Protein AF-A0A2X0K2Q5-F1 (afdb_monomer_lite)

pLDDT: mean 71.97, std 16.73, range [35.91, 93.56]

Structure (mmCIF, N/CA/C/O backbone):
data_AF-A0A2X0K2Q5-F1
#
_entry.id   AF-A0A2X0K2Q5-F1
#
loop_
_atom_site.group_PDB
_atom_site.id
_atom_site.type_symbol
_atom_site.label_atom_id
_atom_site.label_alt_id
_atom_site.label_comp_id
_atom_site.label_asym_id
_atom_site.label_entity_id
_atom_site.label_seq_id
_atom_site.pdbx_PDB_ins_code
_atom_site.Cartn_x
_atom_site.Cartn_y
_atom_site.Cartn_z
_atom_site.occupancy
_atom_site.B_iso_or_equiv
_atom_site.auth_seq_id
_atom_site.auth_comp_id
_atom_site.auth_asym_id
_atom_site.auth_atom_id
_atom_site.pdbx_PDB_model_num
ATOM 1 N N . MET A 1 1 ? 11.241 -4.922 -30.514 1.00 66.19 1 MET A N 1
ATOM 2 C CA . MET A 1 1 ? 12.457 -4.551 -29.750 1.00 66.19 1 MET A CA 1
ATOM 3 C C . MET A 1 1 ? 12.450 -3.047 -29.562 1.00 66.19 1 MET A C 1
ATOM 5 O O . MET A 1 1 ? 12.544 -2.325 -30.550 1.00 66.19 1 MET A O 1
ATOM 9 N N . ILE A 1 2 ? 12.277 -2.585 -28.326 1.00 77.25 2 ILE A N 1
ATOM 10 C CA . ILE A 1 2 ? 12.211 -1.159 -27.975 1.00 77.25 2 ILE A CA 1
ATOM 11 C C . ILE A 1 2 ? 13.499 -0.801 -27.239 1.00 77.25 2 ILE A C 1
ATOM 13 O O . ILE A 1 2 ? 13.970 -1.580 -26.415 1.00 77.25 2 ILE A O 1
ATOM 17 N N . GLU A 1 3 ? 14.074 0.359 -27.529 1.00 79.50 3 GLU A N 1
ATOM 18 C CA . GLU A 1 3 ? 15.245 0.877 -26.824 1.00 79.50 3 GLU A CA 1
ATOM 19 C C . GLU A 1 3 ? 14.845 2.142 -26.068 1.00 79.50 3 GLU A C 1
ATOM 21 O O . GLU A 1 3 ? 14.230 3.046 -26.633 1.00 79.50 3 GLU A O 1
ATOM 26 N N . GLU A 1 4 ? 15.169 2.190 -24.780 1.00 81.25 4 GLU A N 1
ATOM 27 C CA . GLU A 1 4 ? 14.916 3.338 -23.916 1.00 81.25 4 GLU A CA 1
ATOM 28 C C . GLU A 1 4 ? 16.227 3.787 -23.280 1.00 81.25 4 GLU A C 1
ATOM 30 O O . GLU A 1 4 ? 16.979 2.969 -22.748 1.00 81.25 4 GLU A O 1
ATOM 35 N N . VAL A 1 5 ? 16.498 5.090 -23.322 1.00 80.50 5 VAL A N 1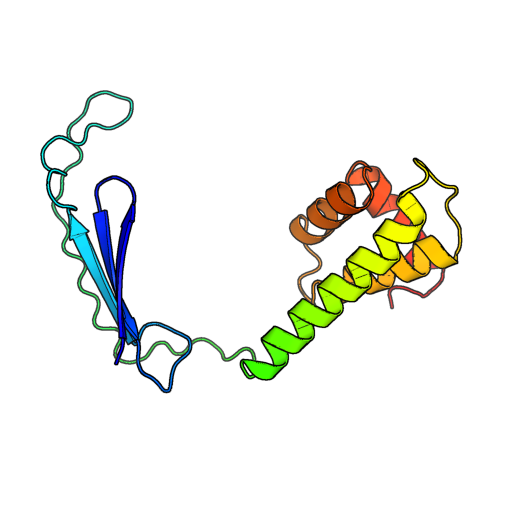
ATOM 36 C CA . VAL A 1 5 ? 17.683 5.683 -22.702 1.00 80.50 5 VAL A CA 1
ATOM 37 C C . VAL A 1 5 ? 17.243 6.699 -21.661 1.00 80.50 5 VAL A C 1
ATOM 39 O O . VAL A 1 5 ? 16.556 7.668 -21.980 1.00 80.50 5 VAL A O 1
ATOM 42 N N . GLN A 1 6 ? 17.678 6.500 -20.420 1.00 78.06 6 GLN A N 1
ATOM 43 C CA . GLN A 1 6 ? 17.430 7.412 -19.314 1.00 78.06 6 GLN A CA 1
ATOM 44 C C . GLN A 1 6 ? 18.746 7.971 -18.776 1.00 78.06 6 GLN A C 1
ATOM 46 O O . GLN A 1 6 ? 19.679 7.226 -18.487 1.00 78.06 6 GLN A O 1
ATOM 51 N N . VAL A 1 7 ? 18.808 9.289 -18.584 1.00 74.44 7 VAL A N 1
ATOM 52 C CA . VAL A 1 7 ? 19.951 9.946 -17.941 1.00 74.44 7 VAL A CA 1
ATOM 53 C C . VAL A 1 7 ? 19.644 10.166 -16.463 1.00 74.44 7 VAL A C 1
ATOM 55 O O . VAL A 1 7 ? 18.687 10.854 -16.113 1.00 74.44 7 VAL A O 1
ATOM 58 N N . ILE A 1 8 ? 20.464 9.587 -15.586 1.00 67.88 8 ILE A N 1
ATOM 59 C CA . ILE A 1 8 ? 20.367 9.743 -14.133 1.00 67.88 8 ILE A CA 1
ATOM 60 C C . ILE A 1 8 ? 21.690 10.299 -13.617 1.00 67.88 8 ILE A C 1
ATOM 62 O O . ILE A 1 8 ? 22.696 9.595 -13.499 1.00 67.88 8 ILE A O 1
ATOM 66 N N . GLY A 1 9 ? 21.684 11.595 -13.304 1.00 71.50 9 GLY A N 1
ATOM 67 C CA . GLY A 1 9 ? 22.888 12.320 -12.917 1.00 71.50 9 GLY A CA 1
ATOM 68 C C . GLY A 1 9 ? 23.935 12.251 -14.025 1.00 71.50 9 GLY A C 1
ATOM 69 O O . GLY A 1 9 ? 23.761 12.838 -15.085 1.00 71.50 9 GLY A O 1
ATOM 70 N N . GLY A 1 10 ? 25.018 11.521 -13.769 1.00 68.94 10 GLY A N 1
ATOM 71 C CA . GLY A 1 10 ? 26.131 11.360 -14.699 1.00 68.94 10 GLY A CA 1
ATOM 72 C C . GLY A 1 10 ? 26.128 10.162 -15.605 1.00 68.94 10 GLY A C 1
ATOM 73 O O . GLY A 1 10 ? 27.137 9.912 -16.259 1.00 68.94 10 GLY A O 1
ATOM 74 N N . TRP A 1 11 ? 25.058 9.387 -15.577 1.00 67.19 11 TRP A N 1
ATOM 75 C CA . TRP A 1 11 ? 25.014 8.085 -16.210 1.00 67.19 11 TRP A CA 1
ATOM 76 C C . TRP A 1 11 ? 23.840 8.032 -17.172 1.00 67.19 11 TRP A C 1
ATOM 78 O O . TRP A 1 11 ? 22.733 8.435 -16.825 1.00 67.19 11 TRP A O 1
ATOM 88 N N . ALA A 1 12 ? 24.093 7.534 -18.373 1.00 74.00 12 ALA A N 1
ATOM 89 C CA . ALA A 1 12 ? 23.086 7.105 -19.318 1.00 74.00 12 ALA A CA 1
ATOM 90 C C . ALA A 1 12 ? 22.855 5.604 -19.118 1.00 74.00 12 ALA A C 1
ATOM 92 O O . ALA A 1 12 ? 23.778 4.792 -19.201 1.00 74.00 12 ALA A O 1
ATOM 93 N N . ILE A 1 13 ? 21.614 5.245 -18.818 1.00 78.88 13 ILE A N 1
ATOM 94 C CA . ILE A 1 13 ? 21.156 3.869 -18.686 1.00 78.88 13 ILE A CA 1
ATOM 95 C C . ILE A 1 13 ? 20.332 3.562 -19.926 1.00 78.88 13 ILE A C 1
ATOM 97 O O . ILE A 1 13 ? 19.300 4.185 -20.158 1.00 78.88 13 ILE A O 1
ATOM 101 N N . ARG A 1 14 ? 20.800 2.611 -20.723 1.00 78.44 14 ARG A N 1
ATOM 102 C CA . ARG A 1 14 ? 20.147 2.146 -21.941 1.00 78.44 14 ARG A CA 1
ATOM 103 C C . ARG A 1 14 ? 19.562 0.769 -21.693 1.00 78.44 14 ARG A C 1
ATOM 105 O O . ARG A 1 14 ? 20.304 -0.182 -21.453 1.00 78.44 14 ARG A O 1
ATOM 112 N N . CYS A 1 15 ? 18.248 0.675 -21.773 1.00 81.25 15 CYS A N 1
ATOM 113 C CA . CYS A 1 15 ? 17.485 -0.549 -21.618 1.00 81.25 15 CYS A CA 1
ATOM 114 C C . CYS A 1 15 ? 16.982 -1.006 -22.987 1.00 81.25 15 CYS A C 1
ATOM 116 O O . CYS A 1 15 ? 16.328 -0.247 -23.701 1.00 81.25 15 CYS A O 1
ATOM 118 N N . VAL A 1 16 ? 17.272 -2.255 -23.343 1.00 79.50 16 VAL A N 1
ATOM 119 C CA . VAL A 1 16 ? 16.708 -2.909 -24.525 1.00 79.50 16 VAL A CA 1
ATOM 120 C C . VAL A 1 16 ? 15.604 -3.842 -24.062 1.00 79.50 16 VAL A C 1
ATOM 122 O O . VAL A 1 16 ? 15.816 -4.697 -23.203 1.00 79.50 16 VAL A O 1
ATOM 125 N N . TRP A 1 17 ? 14.427 -3.691 -24.649 1.00 81.69 17 TRP A N 1
ATOM 126 C CA . TRP A 1 17 ? 13.221 -4.428 -24.313 1.00 81.69 17 TRP A CA 1
ATOM 127 C C . TRP A 1 17 ? 12.854 -5.374 -25.455 1.00 81.69 17 TRP A C 1
ATOM 129 O O . TRP A 1 17 ? 12.863 -4.987 -26.628 1.00 81.69 17 TRP A O 1
ATOM 139 N N . SER A 1 18 ? 12.502 -6.609 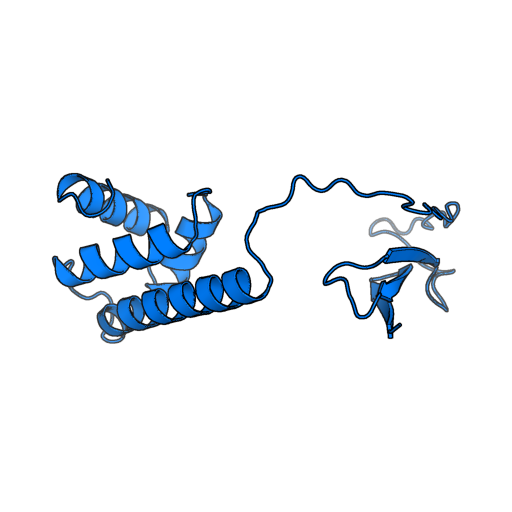-25.106 1.00 77.50 18 SER A N 1
ATOM 140 C CA . SER A 1 18 ? 11.844 -7.538 -26.028 1.00 77.50 18 SER A CA 1
ATOM 141 C C . SER A 1 18 ? 10.336 -7.325 -25.973 1.00 77.50 18 SER A C 1
ATOM 143 O O . SER A 1 18 ? 9.793 -7.087 -24.898 1.00 77.50 18 SER A O 1
ATOM 145 N N . ASP A 1 19 ? 9.652 -7.479 -27.106 1.00 72.25 19 ASP A N 1
ATOM 146 C CA . ASP A 1 19 ? 8.192 -7.322 -27.189 1.00 72.25 19 ASP A CA 1
ATOM 147 C C . ASP A 1 19 ? 7.446 -8.409 -26.378 1.00 72.25 19 ASP A C 1
ATOM 149 O O . ASP A 1 19 ? 6.266 -8.270 -26.065 1.00 72.25 19 ASP A O 1
ATOM 153 N N . GLU A 1 20 ? 8.149 -9.478 -25.987 1.00 70.19 20 GLU A N 1
ATOM 154 C CA . GLU A 1 20 ? 7.630 -10.596 -25.190 1.00 70.19 20 GLU A CA 1
ATOM 155 C C . GLU A 1 20 ? 7.897 -10.460 -23.677 1.00 70.19 20 GLU A C 1
ATOM 157 O O . GLU A 1 20 ? 7.379 -11.244 -22.878 1.00 70.19 20 GLU A O 1
ATOM 162 N N . SER A 1 21 ? 8.711 -9.484 -23.257 1.00 63.31 21 SER A N 1
ATOM 163 C CA . SER A 1 21 ? 9.166 -9.334 -21.872 1.00 63.31 21 SER A CA 1
ATOM 164 C C . SER A 1 21 ? 8.795 -7.965 -21.310 1.00 63.31 21 SER A C 1
ATOM 166 O O . SER A 1 21 ? 9.081 -6.930 -21.895 1.00 63.31 21 SER A O 1
ATOM 168 N N . HIS A 1 22 ? 8.232 -7.955 -20.102 1.00 68.81 22 HIS A N 1
ATOM 169 C CA . HIS A 1 22 ? 7.993 -6.729 -19.329 1.00 68.81 22 HIS A CA 1
ATOM 170 C C . HIS A 1 22 ? 9.250 -6.242 -18.585 1.00 68.81 22 HIS A C 1
ATOM 172 O O . HIS A 1 22 ? 9.173 -5.328 -17.769 1.00 68.81 22 HIS A O 1
ATOM 178 N N . LEU A 1 23 ? 10.395 -6.885 -18.822 1.00 66.62 23 LEU A N 1
ATOM 179 C CA . LEU A 1 23 ? 11.697 -6.554 -18.254 1.00 66.62 23 LEU A CA 1
ATOM 180 C C . LEU A 1 23 ? 12.717 -6.355 -19.378 1.00 66.62 23 LEU A C 1
ATOM 182 O O . LEU A 1 23 ? 12.618 -7.048 -20.402 1.00 66.62 23 LEU A O 1
ATOM 186 N N . PRO A 1 24 ? 13.713 -5.474 -19.186 1.00 69.62 24 PRO A N 1
ATOM 187 C CA . PRO A 1 24 ? 14.757 -5.278 -20.174 1.00 69.62 24 PRO A CA 1
ATOM 188 C C . PRO A 1 24 ? 15.570 -6.566 -20.331 1.00 69.62 24 PRO A C 1
ATOM 190 O O . PRO A 1 24 ? 15.951 -7.210 -19.352 1.00 69.62 24 PRO A O 1
ATOM 193 N N . VAL A 1 25 ? 15.819 -6.939 -21.582 1.00 74.62 25 VAL A N 1
ATOM 194 C CA . VAL A 1 25 ? 16.676 -8.073 -21.948 1.00 74.62 25 VAL A CA 1
ATOM 195 C C . VAL A 1 25 ? 18.153 -7.684 -21.945 1.00 74.62 25 VAL A C 1
ATOM 197 O O . VAL A 1 25 ? 19.015 -8.541 -21.778 1.00 74.62 25 VAL A O 1
ATOM 200 N N . GLU A 1 26 ? 18.449 -6.390 -22.073 1.00 67.44 26 GLU A N 1
ATOM 201 C CA . GLU A 1 26 ? 19.802 -5.849 -21.983 1.00 67.44 26 GLU A CA 1
ATOM 202 C C . GLU A 1 26 ? 19.781 -4.499 -21.263 1.00 67.44 26 GLU A C 1
ATOM 204 O O . GLU A 1 26 ? 18.883 -3.684 -21.480 1.00 67.44 26 GLU A O 1
ATOM 209 N N . ILE A 1 27 ? 20.770 -4.263 -20.400 1.00 73.75 27 ILE A N 1
ATOM 210 C CA . ILE A 1 27 ? 20.969 -2.979 -19.724 1.00 73.75 27 ILE A CA 1
ATOM 211 C C . ILE A 1 27 ? 22.428 -2.574 -19.917 1.00 73.75 27 ILE A C 1
ATOM 213 O O . ILE A 1 27 ? 23.338 -3.302 -19.517 1.00 73.75 27 ILE A O 1
ATOM 217 N N . HIS A 1 28 ? 22.652 -1.394 -20.487 1.00 65.62 28 HIS A N 1
ATOM 218 C CA . HIS A 1 28 ? 23.965 -0.764 -20.549 1.00 65.62 28 HIS A CA 1
ATOM 219 C C . HIS A 1 28 ? 23.975 0.470 -19.670 1.00 65.62 28 HIS A C 1
ATOM 221 O O . HIS A 1 28 ? 23.061 1.287 -19.725 1.00 65.62 28 HIS A O 1
ATOM 227 N N . VAL A 1 29 ? 25.040 0.622 -18.895 1.00 71.50 29 VAL A N 1
ATOM 228 C CA . VAL A 1 29 ? 25.286 1.827 -18.111 1.00 71.50 29 VAL A CA 1
ATOM 229 C C . VAL A 1 29 ? 26.561 2.457 -18.645 1.00 71.50 29 VAL A C 1
ATOM 231 O O . VAL A 1 29 ? 27.639 1.868 -18.554 1.00 71.50 29 VAL A O 1
ATOM 234 N N . THR A 1 30 ? 26.432 3.639 -19.233 1.00 66.56 30 THR A N 1
ATOM 235 C CA . THR A 1 30 ? 27.548 4.433 -19.754 1.00 66.56 30 THR A CA 1
ATOM 236 C C . THR A 1 30 ? 27.553 5.802 -19.088 1.00 66.56 30 THR A C 1
ATOM 238 O O . THR A 1 30 ? 26.511 6.253 -18.613 1.00 66.56 30 THR A O 1
ATOM 241 N N . PRO A 1 31 ? 28.691 6.505 -19.022 1.00 67.62 31 PRO A N 1
ATOM 242 C CA . PRO A 1 31 ? 28.675 7.920 -18.680 1.00 67.62 31 PRO A CA 1
ATOM 243 C C . PRO A 1 31 ? 27.720 8.679 -19.614 1.00 67.62 31 PRO A C 1
ATOM 245 O O . PRO A 1 31 ? 27.657 8.389 -20.810 1.00 67.62 31 PRO A O 1
ATOM 248 N N . ALA A 1 32 ? 26.948 9.610 -19.059 1.00 68.88 32 ALA A N 1
ATOM 249 C CA . ALA A 1 32 ? 26.107 10.505 -19.840 1.00 68.88 32 ALA A CA 1
ATOM 250 C C . ALA A 1 32 ? 26.974 11.505 -20.619 1.00 68.88 32 ALA A C 1
ATOM 252 O O . ALA A 1 32 ? 28.096 11.827 -20.218 1.00 68.88 32 ALA A O 1
ATOM 253 N N . GLU A 1 33 ? 26.449 12.020 -21.725 1.00 67.06 33 GLU A N 1
ATOM 254 C CA . GLU A 1 33 ? 27.115 13.073 -22.488 1.00 67.06 33 GLU A CA 1
ATOM 255 C C . GLU A 1 33 ? 27.338 14.311 -21.592 1.00 67.06 33 GLU A C 1
ATOM 257 O O . GLU A 1 33 ? 26.425 14.759 -20.898 1.00 67.06 33 GLU A O 1
ATOM 262 N N . GLY A 1 34 ? 28.579 14.811 -21.519 1.00 63.56 34 GLY A N 1
ATOM 263 C CA . GLY A 1 34 ? 28.969 15.911 -20.620 1.00 63.56 34 GLY A CA 1
ATOM 264 C C . GLY A 1 34 ? 29.246 15.521 -19.156 1.00 63.56 34 GLY A C 1
ATOM 265 O O . GLY A 1 34 ? 29.506 16.388 -18.320 1.00 63.56 34 GLY A O 1
ATOM 266 N N . ALA A 1 35 ? 29.246 14.227 -18.810 1.00 59.47 35 ALA A N 1
ATOM 267 C CA . ALA A 1 35 ? 29.506 13.749 -17.444 1.00 59.47 35 ALA A CA 1
ATOM 268 C C . ALA A 1 35 ? 30.957 13.958 -16.952 1.00 59.47 35 ALA A C 1
ATOM 270 O O . ALA A 1 35 ? 31.253 13.730 -15.775 1.00 59.47 35 ALA A O 1
ATOM 271 N N . GLU A 1 36 ? 31.877 14.364 -17.830 1.00 58.31 36 GLU A N 1
ATOM 272 C CA . GLU A 1 36 ? 33.332 14.505 -17.610 1.00 58.31 36 GLU A CA 1
ATOM 273 C C . GLU A 1 36 ? 33.747 15.443 -16.459 1.00 58.31 36 GLU A C 1
ATOM 275 O O . GLU A 1 36 ? 34.890 15.389 -15.985 1.00 58.31 36 GLU A O 1
ATOM 280 N N . ASN A 1 37 ? 32.795 16.232 -15.951 1.00 56.88 37 ASN A N 1
ATOM 281 C CA . ASN A 1 37 ? 32.989 17.220 -14.890 1.00 56.88 37 ASN A CA 1
ATOM 282 C C . ASN A 1 37 ? 32.195 16.941 -13.605 1.00 56.88 37 ASN A C 1
ATOM 284 O O . ASN A 1 37 ? 32.090 17.812 -12.739 1.00 56.88 37 ASN A O 1
ATOM 288 N N . LEU A 1 38 ? 31.636 15.740 -13.441 1.00 57.59 38 LEU A N 1
ATOM 289 C CA . LEU A 1 38 ? 30.867 15.433 -12.239 1.00 57.59 38 LEU A CA 1
ATOM 290 C C . LEU A 1 38 ? 31.760 15.358 -11.010 1.00 57.59 38 LEU A C 1
ATOM 292 O O . LEU A 1 38 ? 32.682 14.544 -10.900 1.00 57.59 38 LEU A O 1
ATOM 296 N N . THR A 1 39 ? 31.431 16.226 -10.064 1.00 55.41 39 THR A N 1
ATOM 297 C CA . THR A 1 39 ? 32.043 16.294 -8.749 1.00 55.41 39 THR A CA 1
ATOM 298 C C . THR A 1 39 ? 31.029 15.835 -7.710 1.00 55.41 39 THR A C 1
ATOM 300 O O . THR A 1 39 ? 29.837 16.127 -7.806 1.00 55.41 39 THR A O 1
ATOM 303 N N . ASN A 1 40 ? 31.473 15.052 -6.727 1.00 57.88 40 ASN A N 1
ATOM 304 C CA . ASN A 1 40 ? 30.613 14.696 -5.601 1.00 57.88 40 ASN A CA 1
ATOM 305 C C . ASN A 1 40 ? 30.352 15.931 -4.712 1.00 57.88 40 ASN A C 1
ATOM 307 O O . ASN A 1 40 ? 30.967 16.982 -4.886 1.00 57.88 40 ASN A O 1
ATOM 311 N N . ALA A 1 41 ? 29.498 15.797 -3.693 1.00 50.34 41 ALA A N 1
ATOM 312 C CA . ALA A 1 41 ? 29.204 16.873 -2.733 1.00 50.34 41 ALA A CA 1
ATOM 313 C C . ALA A 1 41 ? 30.437 17.412 -1.962 1.00 50.34 41 ALA A C 1
ATOM 315 O O . ALA A 1 41 ? 30.319 18.369 -1.203 1.00 50.34 41 ALA A O 1
ATOM 316 N N . ARG A 1 42 ? 31.617 16.797 -2.133 1.00 50.16 42 ARG A N 1
ATOM 317 C CA . ARG A 1 42 ? 32.907 17.218 -1.569 1.00 50.16 42 ARG A CA 1
ATOM 318 C C . ARG A 1 42 ? 33.857 17.804 -2.627 1.00 50.16 42 ARG A C 1
ATOM 320 O O . ARG A 1 42 ? 35.042 17.951 -2.348 1.00 50.16 42 ARG A O 1
ATOM 327 N N . GLY A 1 43 ? 33.372 18.099 -3.836 1.00 52.31 43 GLY A N 1
ATOM 328 C CA . GLY A 1 43 ? 34.165 18.686 -4.921 1.00 52.31 43 GLY A CA 1
ATOM 329 C C . GLY A 1 43 ? 35.170 17.730 -5.574 1.00 52.31 43 GLY A C 1
ATOM 330 O O . GLY A 1 43 ? 36.019 18.171 -6.343 1.00 52.31 43 GLY A O 1
ATOM 331 N N . GLN A 1 44 ? 35.110 16.425 -5.285 1.00 51.72 44 GLN A N 1
ATOM 332 C CA . GLN A 1 44 ? 36.037 15.444 -5.856 1.00 51.72 44 GLN A CA 1
ATOM 333 C C . GLN A 1 44 ? 35.503 14.904 -7.180 1.00 51.72 44 GLN A C 1
ATOM 335 O O . GLN A 1 44 ? 34.320 14.564 -7.267 1.00 51.72 44 GLN A O 1
ATOM 340 N N . ARG A 1 45 ? 36.378 14.770 -8.185 1.00 55.22 45 ARG A N 1
ATOM 341 C CA . ARG A 1 45 ? 36.039 14.148 -9.474 1.00 55.22 45 ARG A CA 1
ATOM 342 C C . ARG A 1 45 ? 35.565 12.714 -9.241 1.00 55.22 45 ARG A C 1
ATOM 344 O O . ARG A 1 45 ? 36.272 11.915 -8.628 1.00 55.22 45 ARG A O 1
ATOM 351 N N . VAL A 1 46 ? 34.375 12.389 -9.732 1.00 57.53 46 VAL A N 1
ATOM 352 C CA . VAL A 1 46 ? 33.863 11.017 -9.714 1.00 57.53 46 VAL A CA 1
ATOM 353 C C . VAL A 1 46 ? 34.605 10.237 -10.802 1.00 57.53 46 VAL A C 1
ATOM 355 O O . VAL A 1 46 ? 34.478 10.544 -11.984 1.00 57.53 46 VAL A O 1
ATOM 358 N N . HIS A 1 47 ? 35.429 9.259 -10.416 1.00 51.66 47 HIS A N 1
ATOM 359 C CA . HIS A 1 47 ? 36.143 8.410 -11.373 1.00 51.66 47 HIS A CA 1
ATOM 360 C C . HIS A 1 47 ? 35.139 7.610 -12.223 1.00 51.66 47 HIS A C 1
ATOM 362 O O . HIS A 1 47 ? 34.429 6.754 -11.707 1.00 51.66 47 HIS A O 1
ATOM 368 N N . GLN A 1 48 ? 35.106 7.874 -13.533 1.00 53.22 48 GLN A N 1
ATOM 369 C CA . GLN A 1 48 ? 34.216 7.235 -14.519 1.00 53.22 48 GLN A CA 1
ATOM 370 C C . GLN A 1 48 ? 34.716 5.866 -15.024 1.00 53.22 48 GLN A C 1
ATOM 372 O O . GLN A 1 48 ? 34.357 5.424 -16.114 1.00 53.22 48 GLN A O 1
ATOM 377 N N . GLN A 1 49 ? 35.594 5.189 -14.285 1.00 46.06 49 GLN A N 1
ATOM 378 C CA . GLN A 1 49 ? 36.126 3.902 -14.729 1.00 46.06 49 GLN A CA 1
ATOM 379 C C . GLN A 1 49 ? 35.187 2.773 -14.313 1.00 46.06 49 GLN A C 1
ATOM 381 O O . GLN A 1 49 ? 35.274 2.248 -13.209 1.00 46.06 49 GLN A O 1
ATOM 386 N N . GLY A 1 50 ? 34.281 2.410 -15.217 1.00 43.69 50 GLY A N 1
ATOM 387 C CA . GLY A 1 50 ? 33.462 1.217 -15.065 1.00 43.69 50 GLY A CA 1
ATOM 388 C C . GLY A 1 50 ? 32.358 1.138 -16.102 1.00 43.69 50 GLY A C 1
ATOM 389 O O . GLY A 1 50 ? 31.209 1.436 -15.795 1.00 43.69 50 GLY A O 1
ATOM 390 N N . ILE A 1 51 ? 32.683 0.705 -17.323 1.00 42.59 51 ILE A N 1
ATOM 391 C CA . ILE A 1 51 ? 31.658 0.137 -18.204 1.00 42.59 51 ILE A CA 1
ATOM 392 C C . ILE A 1 51 ? 31.320 -1.234 -17.612 1.00 42.59 51 ILE A C 1
ATOM 394 O O . ILE A 1 51 ? 32.011 -2.216 -17.872 1.00 42.59 51 ILE A O 1
ATOM 398 N N . SER A 1 52 ? 30.289 -1.303 -16.772 1.00 44.91 52 SER A N 1
ATOM 399 C CA . SER A 1 52 ? 29.712 -2.585 -16.363 1.00 44.91 52 SER A CA 1
ATOM 400 C C . SER A 1 52 ? 28.717 -3.021 -17.434 1.00 44.91 52 SER A C 1
ATOM 402 O O . SER A 1 52 ? 27.519 -2.778 -17.323 1.00 44.91 52 SER A O 1
ATOM 404 N N . SER A 1 53 ? 29.211 -3.651 -18.502 1.00 40.66 53 SER A N 1
ATOM 405 C CA . SER A 1 53 ? 28.355 -4.378 -19.441 1.00 40.66 53 SER A CA 1
ATOM 406 C C . SER A 1 53 ? 28.126 -5.785 -18.895 1.00 40.66 53 SER A C 1
ATOM 408 O O . SER A 1 53 ? 28.995 -6.650 -19.007 1.00 40.66 53 SER A O 1
ATOM 410 N N . THR A 1 54 ? 26.972 -6.027 -18.278 1.00 43.97 54 THR A N 1
ATOM 411 C CA . THR A 1 54 ? 26.565 -7.392 -17.925 1.00 43.97 54 THR A CA 1
ATOM 412 C C . THR A 1 54 ? 25.560 -7.865 -18.961 1.00 43.97 54 THR A C 1
ATOM 414 O O . THR A 1 54 ? 24.419 -7.414 -18.969 1.00 43.97 54 THR A O 1
ATOM 417 N N . VAL A 1 55 ? 25.978 -8.783 -19.836 1.00 40.75 55 VAL A N 1
ATOM 418 C CA . VAL A 1 55 ? 25.044 -9.503 -20.710 1.00 40.75 55 VAL A CA 1
ATOM 419 C C . VAL A 1 55 ? 24.294 -10.498 -19.830 1.00 40.75 55 VAL A C 1
ATOM 421 O O . VAL A 1 55 ? 24.818 -11.558 -19.480 1.00 40.75 55 VAL A O 1
ATOM 424 N N . LEU A 1 56 ? 23.078 -10.139 -19.424 1.00 40.12 56 LEU A N 1
ATOM 425 C CA . LEU A 1 56 ? 22.209 -11.001 -18.629 1.00 40.12 56 LEU A CA 1
ATOM 426 C C . LEU A 1 56 ? 21.640 -12.103 -19.530 1.00 40.12 56 LEU A C 1
ATOM 428 O O . LEU A 1 56 ? 20.550 -11.979 -20.073 1.00 40.12 56 LEU A O 1
ATOM 432 N N . ARG A 1 57 ? 22.393 -13.195 -19.715 1.00 44.50 57 ARG A N 1
ATOM 433 C CA . ARG A 1 57 ? 21.939 -14.327 -20.548 1.00 44.50 57 ARG A CA 1
ATOM 434 C C . ARG A 1 57 ? 20.757 -15.082 -19.942 1.00 44.50 57 ARG A C 1
ATOM 436 O O . ARG A 1 57 ? 20.011 -15.714 -20.677 1.00 44.50 57 ARG A O 1
ATOM 443 N N . GLU A 1 58 ? 20.578 -15.011 -18.625 1.00 41.97 58 GLU A N 1
ATOM 444 C CA . GLU A 1 58 ? 19.417 -15.577 -17.944 1.00 41.97 58 GLU A CA 1
ATOM 445 C C . GLU A 1 58 ? 19.258 -14.936 -16.558 1.00 41.97 58 GLU A C 1
ATOM 447 O O . GLU A 1 58 ? 19.999 -15.244 -15.624 1.00 41.97 58 GLU A O 1
ATOM 452 N N . VAL A 1 59 ? 18.279 -14.042 -16.398 1.00 38.94 59 VAL A N 1
ATOM 453 C CA . VAL A 1 59 ? 17.815 -13.652 -15.062 1.00 38.94 59 VAL A CA 1
ATOM 454 C C . VAL A 1 59 ? 16.705 -14.619 -14.675 1.00 38.94 59 VAL A C 1
ATOM 456 O O . VAL A 1 59 ? 15.543 -14.423 -15.029 1.00 38.94 59 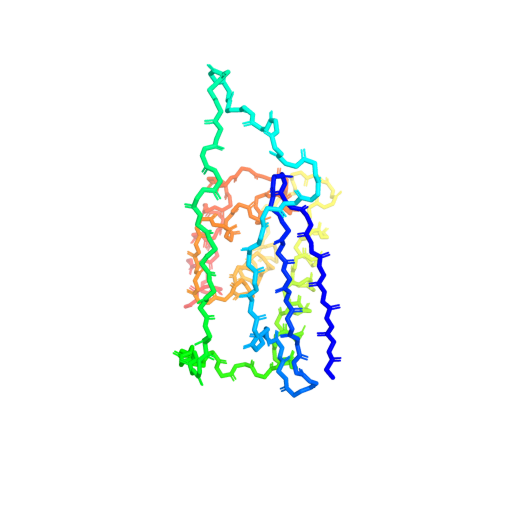VAL A O 1
ATOM 459 N N . LYS A 1 60 ? 17.038 -15.671 -13.919 1.00 35.91 60 LYS A N 1
ATOM 460 C CA . LYS A 1 60 ? 16.020 -16.443 -13.194 1.00 35.91 60 LYS A CA 1
ATOM 461 C C . LYS A 1 60 ? 15.521 -15.610 -12.019 1.00 35.91 60 LYS A C 1
ATOM 463 O O . LYS A 1 60 ? 15.852 -15.875 -10.866 1.00 35.91 60 LYS A O 1
ATOM 468 N N . LEU A 1 61 ? 14.720 -14.587 -12.306 1.00 39.34 61 LEU A N 1
ATOM 469 C CA . LEU A 1 61 ? 13.836 -14.038 -11.291 1.00 39.34 61 LEU A CA 1
ATOM 470 C C . LEU A 1 61 ? 12.913 -15.183 -10.894 1.00 39.34 61 LEU A C 1
ATOM 472 O O . LEU A 1 61 ? 12.236 -15.755 -11.750 1.00 39.34 61 LEU A O 1
ATOM 476 N N . ALA A 1 62 ? 12.922 -15.560 -9.616 1.00 36.94 62 ALA A N 1
ATOM 477 C CA . ALA A 1 62 ? 11.897 -16.437 -9.079 1.00 36.94 62 ALA A CA 1
ATOM 478 C C . ALA A 1 62 ? 10.555 -15.780 -9.407 1.00 36.94 62 ALA A C 1
ATOM 480 O O . ALA A 1 62 ? 10.208 -14.751 -8.837 1.00 36.94 62 ALA A O 1
ATOM 481 N N . ARG A 1 63 ? 9.878 -16.322 -10.422 1.00 38.53 63 ARG A N 1
ATOM 482 C CA . ARG A 1 63 ? 8.651 -15.795 -11.008 1.00 38.53 63 ARG A CA 1
ATOM 483 C C . ARG A 1 63 ? 7.675 -15.487 -9.870 1.00 38.53 63 ARG A C 1
ATOM 485 O O . ARG A 1 63 ? 7.177 -16.441 -9.268 1.00 38.53 63 ARG A O 1
ATOM 492 N N . PRO A 1 64 ? 7.317 -14.222 -9.585 1.00 42.47 64 PRO A N 1
ATOM 493 C CA . PRO A 1 64 ? 6.001 -13.991 -9.031 1.00 42.47 64 PRO A CA 1
ATOM 494 C C . PRO A 1 64 ? 5.067 -14.443 -10.153 1.00 42.47 64 PRO A C 1
ATOM 496 O O . PRO A 1 64 ? 5.098 -13.894 -11.253 1.00 42.47 64 PRO A O 1
ATOM 499 N N . GLN A 1 65 ? 4.311 -15.518 -9.945 1.00 42.16 65 GLN A N 1
ATOM 500 C CA . GLN A 1 65 ? 3.395 -16.064 -10.953 1.00 42.16 65 GLN A CA 1
ATOM 501 C C . GLN A 1 65 ? 2.186 -15.150 -11.234 1.00 42.16 65 GLN A C 1
ATOM 503 O O . GLN A 1 65 ? 1.107 -15.623 -11.567 1.00 42.16 65 GLN A O 1
ATOM 508 N N . SER A 1 66 ? 2.330 -13.835 -11.119 1.00 45.12 66 SER A N 1
ATOM 509 C CA . SER A 1 66 ? 1.329 -12.882 -11.563 1.00 45.12 66 SER A CA 1
ATOM 510 C C . SER A 1 66 ? 1.711 -12.434 -12.970 1.00 45.12 66 SER A C 1
ATOM 512 O O . SER A 1 66 ? 2.611 -11.618 -13.152 1.00 45.12 66 SER A O 1
ATOM 514 N N . SER A 1 67 ? 1.045 -12.999 -13.980 1.00 44.78 67 SER A N 1
ATOM 515 C CA . SER A 1 67 ? 1.032 -12.446 -15.343 1.00 44.78 67 SER A CA 1
ATOM 516 C C . SER A 1 67 ? 0.823 -10.921 -15.296 1.00 44.78 67 SER A C 1
ATOM 518 O O . SER A 1 67 ? 0.182 -10.428 -14.373 1.00 44.78 67 SER A O 1
ATOM 520 N N . GLY A 1 68 ? 1.318 -10.142 -16.265 1.00 47.22 68 GLY A N 1
ATOM 521 C CA . GLY A 1 68 ? 1.129 -8.675 -16.264 1.00 47.22 68 GLY A CA 1
ATOM 522 C C . GLY A 1 68 ? -0.341 -8.233 -16.112 1.00 47.22 68 GLY A C 1
ATOM 523 O O . GLY A 1 68 ? -0.622 -7.178 -15.552 1.00 47.22 68 GLY A O 1
ATOM 524 N N . ARG A 1 69 ? -1.284 -9.104 -16.500 1.00 49.50 69 ARG A N 1
ATOM 525 C CA . ARG A 1 69 ? -2.726 -8.969 -16.246 1.00 49.50 69 ARG A CA 1
ATOM 526 C C . ARG A 1 69 ? -3.069 -8.995 -14.747 1.00 49.50 69 ARG A C 1
ATOM 528 O O . ARG A 1 69 ? -3.785 -8.125 -14.275 1.00 49.50 69 ARG A O 1
ATOM 535 N N . ALA A 1 70 ? -2.472 -9.915 -13.992 1.00 60.34 70 ALA A N 1
ATOM 536 C CA . ALA A 1 70 ? -2.616 -10.015 -12.541 1.00 60.34 70 ALA A CA 1
ATOM 537 C C . ALA A 1 70 ? -1.953 -8.853 -11.778 1.00 60.34 70 ALA A C 1
ATOM 539 O O . ALA A 1 70 ? -2.432 -8.488 -10.709 1.00 60.34 70 ALA A O 1
ATOM 540 N N . VAL A 1 71 ? -0.894 -8.235 -12.318 1.00 61.00 71 VAL A N 1
ATOM 541 C CA . VAL A 1 71 ? -0.324 -7.004 -11.732 1.00 61.00 71 VAL A CA 1
ATOM 542 C C . VAL A 1 71 ? -1.269 -5.819 -11.947 1.00 61.00 71 VAL A C 1
ATOM 544 O O . VAL A 1 71 ? -1.525 -5.070 -11.009 1.00 61.00 71 VAL A O 1
ATOM 547 N N . GLY A 1 72 ? -1.834 -5.675 -13.151 1.00 67.12 72 GLY A N 1
ATOM 548 C CA . GLY A 1 72 ? -2.834 -4.643 -13.438 1.00 67.12 72 GLY A CA 1
ATOM 549 C C . GLY A 1 72 ? -4.090 -4.778 -12.573 1.00 67.12 72 GLY A C 1
ATOM 550 O O . GLY A 1 72 ? -4.556 -3.790 -12.008 1.00 67.12 72 GLY A O 1
ATOM 551 N N . ASP A 1 73 ? -4.594 -6.001 -12.404 1.00 73.12 73 ASP A N 1
ATOM 552 C CA . ASP A 1 73 ? -5.736 -6.275 -11.529 1.00 73.12 73 ASP A CA 1
ATOM 553 C C . ASP A 1 73 ? -5.419 -6.006 -10.050 1.00 73.12 73 ASP A C 1
ATOM 555 O O . ASP A 1 73 ? -6.242 -5.409 -9.361 1.00 73.12 73 ASP A O 1
ATOM 559 N N . ALA A 1 74 ? -4.215 -6.346 -9.576 1.00 67.75 74 ALA A N 1
ATOM 560 C CA . ALA A 1 74 ? -3.790 -6.047 -8.208 1.00 67.75 74 ALA A CA 1
ATOM 561 C C . ALA A 1 74 ? -3.656 -4.535 -7.946 1.00 67.75 74 ALA A C 1
ATOM 563 O O . ALA A 1 74 ? -4.068 -4.048 -6.895 1.00 67.75 74 ALA A O 1
ATOM 564 N N . ILE A 1 75 ? -3.117 -3.774 -8.907 1.00 75.25 75 ILE A N 1
ATOM 565 C CA . ILE A 1 75 ? -3.038 -2.307 -8.815 1.00 75.25 75 ILE A CA 1
ATOM 566 C C . ILE A 1 75 ? -4.443 -1.699 -8.793 1.00 75.25 75 ILE A C 1
ATOM 568 O O . ILE A 1 75 ? -4.716 -0.805 -7.992 1.00 75.25 75 ILE A O 1
ATOM 572 N N . ARG A 1 76 ? -5.350 -2.196 -9.640 1.00 79.62 76 ARG A N 1
ATOM 573 C CA . ARG A 1 76 ? -6.745 -1.748 -9.667 1.00 79.62 76 ARG A CA 1
ATOM 574 C C . ARG A 1 76 ? -7.460 -2.045 -8.351 1.00 79.62 76 ARG A C 1
ATOM 576 O O . ARG A 1 76 ? -8.076 -1.145 -7.795 1.00 79.62 76 ARG A O 1
ATOM 583 N N . GLU A 1 77 ? -7.330 -3.260 -7.824 1.00 82.75 77 GLU A N 1
ATOM 584 C CA . GLU A 1 77 ? -7.924 -3.644 -6.540 1.00 82.75 77 GLU A CA 1
ATOM 585 C C . GLU A 1 77 ? -7.397 -2.777 -5.387 1.00 82.75 77 GLU A C 1
ATOM 587 O O . GLU A 1 77 ? -8.172 -2.348 -4.527 1.00 82.75 77 GLU A O 1
ATOM 592 N N . LEU A 1 78 ? -6.094 -2.474 -5.386 1.00 82.00 78 LEU A N 1
ATOM 593 C CA . LEU A 1 78 ? -5.493 -1.569 -4.412 1.00 82.00 78 LEU A CA 1
ATOM 594 C C . LEU A 1 78 ? -6.079 -0.157 -4.517 1.00 82.00 78 LEU A C 1
ATOM 596 O O . LEU A 1 78 ? -6.472 0.405 -3.494 1.00 82.00 78 LEU A O 1
ATOM 600 N N . ASN A 1 79 ? -6.183 0.395 -5.727 1.00 84.44 79 ASN A N 1
ATOM 601 C CA . ASN A 1 79 ? -6.744 1.729 -5.943 1.00 84.44 79 ASN A CA 1
ATOM 602 C C . ASN A 1 79 ? -8.213 1.803 -5.503 1.00 84.44 79 ASN A C 1
ATOM 604 O O . ASN A 1 79 ? -8.561 2.675 -4.712 1.00 84.44 79 ASN A O 1
ATOM 608 N N . GLU A 1 80 ? -9.047 0.842 -5.913 1.00 87.19 80 GLU A N 1
ATOM 609 C CA . GLU A 1 80 ? -10.460 0.769 -5.511 1.00 87.19 80 GLU A CA 1
ATOM 610 C C . GLU A 1 80 ? -10.611 0.679 -3.979 1.00 87.19 80 GLU A C 1
ATOM 612 O O . GLU A 1 80 ? -11.487 1.309 -3.380 1.00 87.19 80 GLU A O 1
ATOM 617 N N . ALA A 1 81 ? -9.745 -0.092 -3.312 1.00 85.94 81 ALA A N 1
ATOM 618 C CA . ALA A 1 81 ? -9.769 -0.220 -1.859 1.00 85.94 81 ALA A CA 1
ATOM 619 C C . ALA A 1 81 ? -9.331 1.070 -1.142 1.00 85.94 81 ALA A C 1
ATOM 621 O O . ALA A 1 81 ? -9.890 1.411 -0.095 1.00 85.94 81 ALA A O 1
ATOM 622 N N . VAL A 1 82 ? -8.351 1.791 -1.693 1.00 85.75 82 VAL A N 1
ATOM 623 C CA . VAL A 1 82 ? -7.874 3.072 -1.154 1.00 85.75 82 VAL A CA 1
ATOM 624 C C . VAL A 1 82 ? -8.906 4.180 -1.365 1.00 85.75 82 VAL A C 1
ATOM 626 O O . VAL A 1 82 ? -9.168 4.928 -0.426 1.00 85.75 82 VAL A O 1
ATOM 629 N N . GLU A 1 83 ? -9.550 4.255 -2.528 1.00 86.25 83 GLU A N 1
ATOM 630 C CA . GLU A 1 83 ? -10.625 5.220 -2.798 1.00 86.25 83 GLU A CA 1
ATOM 631 C C . GLU A 1 83 ? -11.818 5.010 -1.859 1.00 86.25 83 GLU A C 1
ATOM 633 O O . GLU A 1 83 ? -12.306 5.956 -1.233 1.00 86.25 83 GLU A O 1
ATOM 638 N N . ALA A 1 84 ? -12.242 3.755 -1.677 1.00 85.31 84 ALA A N 1
ATOM 639 C CA . ALA A 1 84 ? -13.302 3.419 -0.731 1.00 85.31 84 ALA A CA 1
ATOM 640 C C . ALA A 1 84 ? -12.933 3.831 0.703 1.00 85.31 84 ALA A C 1
ATOM 642 O O . ALA A 1 84 ? -13.771 4.355 1.435 1.00 85.31 84 ALA A O 1
ATOM 643 N N . LEU A 1 85 ? -11.675 3.633 1.109 1.00 86.44 85 LEU A N 1
ATOM 644 C CA . LEU A 1 85 ? -11.173 4.077 2.408 1.00 86.44 85 LEU A CA 1
ATOM 645 C C . LEU A 1 85 ? -11.172 5.609 2.528 1.00 86.44 85 LEU A C 1
ATOM 647 O O . LEU A 1 85 ? -11.563 6.143 3.569 1.00 86.44 85 LEU A O 1
ATOM 651 N N . GLN A 1 86 ? -10.766 6.313 1.472 1.00 85.75 86 GLN A N 1
ATOM 652 C CA . GLN A 1 86 ? -10.715 7.772 1.429 1.00 85.75 86 GLN A CA 1
ATOM 653 C C . GLN A 1 86 ? -12.101 8.408 1.542 1.00 85.75 86 GLN A C 1
ATOM 655 O O . GLN A 1 86 ? -12.234 9.428 2.223 1.00 85.75 86 GLN A O 1
ATOM 660 N N . ALA A 1 87 ? -13.140 7.779 0.983 1.00 84.00 87 ALA A N 1
ATOM 661 C CA . ALA A 1 87 ? -14.525 8.237 1.101 1.00 84.00 87 ALA A CA 1
ATOM 662 C C . ALA A 1 87 ? -14.989 8.363 2.567 1.00 84.00 87 ALA A C 1
ATOM 664 O O . ALA A 1 87 ? -15.691 9.310 2.917 1.00 84.00 87 ALA A O 1
ATOM 665 N N . PHE A 1 88 ? -14.522 7.484 3.463 1.00 79.56 88 PHE A N 1
ATOM 666 C CA . PHE A 1 88 ? -14.802 7.584 4.906 1.00 79.56 88 PHE A CA 1
ATOM 667 C C . PHE A 1 88 ? -14.021 8.701 5.610 1.00 79.56 88 PHE A C 1
ATOM 669 O O . PHE A 1 88 ? -14.344 9.078 6.738 1.00 79.56 88 PHE A O 1
ATOM 676 N N . THR A 1 89 ? -12.965 9.215 4.982 1.00 75.69 89 THR A N 1
ATOM 677 C CA . THR A 1 89 ? -12.063 10.220 5.565 1.00 75.69 89 THR A CA 1
ATOM 678 C C . THR A 1 89 ? -12.185 11.602 4.927 1.00 75.69 89 THR A C 1
ATOM 680 O O . THR A 1 89 ? -11.659 12.568 5.476 1.00 75.69 89 THR A O 1
ATOM 683 N N . ALA A 1 90 ? -12.932 11.719 3.825 1.00 69.38 90 ALA A N 1
ATOM 684 C CA . ALA A 1 90 ? -13.152 12.959 3.083 1.00 69.38 90 ALA A CA 1
ATOM 685 C C . ALA A 1 90 ? -13.848 14.064 3.911 1.00 69.38 90 ALA A C 1
ATOM 687 O O . ALA A 1 90 ? -13.726 15.241 3.590 1.00 69.38 90 ALA A O 1
ATOM 688 N N . GLY A 1 91 ? -14.521 13.710 5.014 1.00 60.12 91 GLY A N 1
ATOM 689 C CA . GLY A 1 91 ? -15.154 14.651 5.953 1.00 60.12 91 GLY A CA 1
ATOM 690 C C . GLY A 1 91 ? -14.286 15.094 7.144 1.00 60.12 91 G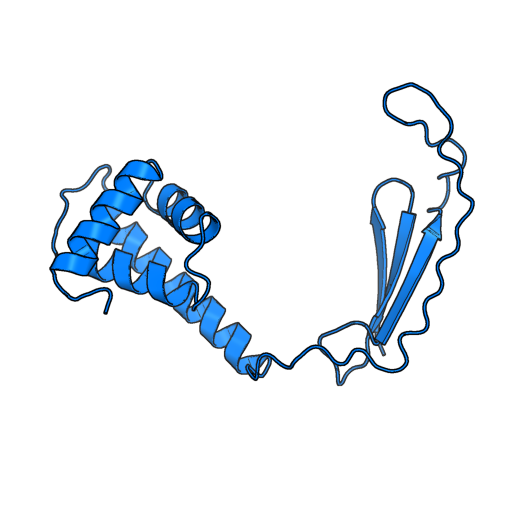LY A C 1
ATOM 691 O O . GLY A 1 91 ? -14.816 15.660 8.097 1.00 60.12 91 GLY A O 1
ATOM 692 N N . GLY A 1 92 ? -12.978 14.809 7.149 1.00 61.00 92 GLY A N 1
ATOM 693 C CA . GLY A 1 92 ? -12.079 15.056 8.286 1.00 61.00 92 GLY A CA 1
ATOM 694 C C . GLY A 1 92 ? -11.818 13.797 9.121 1.00 61.00 92 GLY A C 1
ATOM 695 O O . GLY A 1 92 ? -12.030 12.682 8.646 1.00 61.00 92 GLY A O 1
ATOM 696 N N . ARG A 1 93 ? -11.324 13.942 10.367 1.00 62.44 93 ARG A N 1
ATOM 697 C CA . ARG A 1 93 ? -11.056 12.818 11.299 1.00 62.44 93 ARG A CA 1
ATOM 698 C C . ARG A 1 93 ? -12.372 12.139 11.719 1.00 62.44 93 ARG A C 1
ATOM 700 O O . ARG A 1 93 ? -12.799 12.262 12.861 1.00 62.44 93 ARG A O 1
ATOM 707 N N . GLY A 1 94 ? -13.016 11.445 10.784 1.00 59.81 94 GLY A N 1
ATOM 708 C CA . GLY A 1 94 ? -14.265 10.730 10.985 1.00 59.81 94 GLY A CA 1
ATOM 709 C C . GLY A 1 94 ? -14.138 9.685 12.088 1.00 59.81 94 GLY A C 1
ATOM 710 O O . GLY A 1 94 ? -13.041 9.178 12.369 1.00 59.81 94 GLY A O 1
ATOM 711 N N . SER A 1 95 ? -15.275 9.391 12.720 1.00 65.75 95 SER A N 1
ATOM 712 C CA . SER A 1 95 ? -15.370 8.384 13.773 1.00 65.75 95 SER A CA 1
ATOM 713 C C . SER A 1 95 ? -14.884 7.018 13.277 1.00 65.75 95 SER A C 1
ATOM 715 O O . SER A 1 95 ? -15.035 6.671 12.105 1.00 65.75 95 SER A O 1
ATOM 717 N N . ILE A 1 96 ? -14.266 6.243 14.169 1.00 76.44 96 ILE A N 1
ATOM 718 C CA . ILE A 1 96 ? -13.786 4.893 13.862 1.00 76.44 96 ILE A CA 1
ATOM 719 C C . ILE A 1 96 ? -15.004 3.959 13.832 1.00 76.44 96 ILE A C 1
ATOM 721 O O . ILE A 1 96 ? -15.357 3.375 14.858 1.00 76.44 96 ILE A O 1
ATOM 725 N N . THR A 1 97 ? -15.644 3.838 12.670 1.00 85.88 97 THR A N 1
ATOM 726 C CA . THR A 1 97 ? -16.754 2.904 12.430 1.00 85.88 97 THR A CA 1
ATOM 727 C C . THR A 1 97 ? -16.239 1.517 12.044 1.00 85.88 97 THR A C 1
ATOM 729 O O . THR A 1 97 ? -15.081 1.352 11.648 1.00 85.88 97 THR A O 1
ATOM 732 N N . GLU A 1 98 ? -17.086 0.492 12.151 1.00 87.12 98 GLU A N 1
ATOM 733 C CA . GLU A 1 98 ? -16.744 -0.841 11.637 1.00 87.12 98 GLU A CA 1
ATOM 734 C C . GLU A 1 98 ? -16.526 -0.841 10.124 1.00 87.12 98 GLU A C 1
ATOM 736 O O . GLU A 1 98 ? -15.601 -1.499 9.652 1.00 87.12 98 GLU A O 1
ATOM 741 N N . ASP A 1 99 ? -17.304 -0.057 9.376 1.00 86.81 99 ASP A N 1
ATOM 742 C CA . ASP A 1 99 ? -17.151 0.055 7.923 1.00 86.81 99 ASP A CA 1
ATOM 743 C C . ASP A 1 99 ? -15.804 0.676 7.539 1.00 86.81 99 ASP A C 1
ATOM 745 O O . ASP A 1 99 ? -15.127 0.166 6.644 1.00 86.81 99 ASP A O 1
ATOM 749 N N . TYR A 1 100 ? -15.338 1.683 8.289 1.00 90.06 100 TYR A N 1
ATOM 750 C CA . TYR A 1 100 ? -13.980 2.208 8.146 1.00 90.06 100 TYR A CA 1
ATOM 751 C C . TYR A 1 100 ? -12.923 1.126 8.420 1.00 90.06 100 TYR A C 1
ATOM 753 O O . TYR A 1 100 ? -11.964 0.989 7.663 1.00 90.06 100 TYR A O 1
ATOM 761 N N . LEU A 1 101 ? -13.078 0.336 9.489 1.00 91.50 101 LEU A N 1
ATOM 762 C CA . LEU A 1 101 ? -12.120 -0.722 9.835 1.00 91.50 101 LEU A CA 1
ATOM 763 C C . LEU A 1 101 ? -12.090 -1.841 8.786 1.00 91.50 101 LEU A C 1
ATOM 765 O O . LEU A 1 101 ? -11.019 -2.382 8.506 1.00 91.50 101 LEU A O 1
ATOM 769 N N . ARG A 1 102 ? -13.239 -2.156 8.181 1.00 91.00 102 ARG A N 1
ATOM 770 C CA . ARG A 1 102 ? -13.364 -3.126 7.090 1.00 91.00 102 ARG A CA 1
ATOM 771 C C . ARG A 1 102 ? -12.701 -2.611 5.811 1.00 91.00 102 ARG A C 1
ATOM 773 O O . ARG A 1 102 ? -11.922 -3.342 5.202 1.00 91.00 102 ARG A O 1
ATOM 780 N N . ALA A 1 103 ? -12.941 -1.351 5.447 1.00 90.12 103 ALA A N 1
ATOM 781 C CA . ALA A 1 103 ? -12.286 -0.704 4.310 1.00 90.12 103 ALA A CA 1
ATOM 782 C C . ALA A 1 103 ? -10.761 -0.627 4.503 1.00 90.12 103 ALA A C 1
ATOM 784 O O . ALA A 1 103 ? -9.999 -0.978 3.604 1.00 90.12 103 ALA A O 1
ATOM 785 N N . LEU A 1 104 ? -10.308 -0.269 5.708 1.00 91.81 104 LEU A N 1
ATOM 786 C CA . LEU A 1 104 ? -8.889 -0.215 6.058 1.00 91.81 104 LEU A CA 1
ATOM 787 C C . LEU A 1 104 ? -8.224 -1.594 5.958 1.00 91.81 104 LEU A C 1
ATOM 789 O O . LEU A 1 104 ? -7.124 -1.712 5.423 1.00 91.81 104 LEU A O 1
ATOM 793 N N . ALA A 1 105 ? -8.885 -2.641 6.459 1.00 92.00 105 ALA A N 1
ATOM 794 C CA . ALA A 1 105 ? -8.389 -4.008 6.361 1.00 92.00 105 ALA A CA 1
ATOM 795 C C . ALA A 1 105 ? -8.299 -4.487 4.906 1.00 92.00 105 ALA A C 1
ATOM 797 O O . ALA A 1 105 ? -7.312 -5.122 4.538 1.00 92.00 105 ALA A O 1
ATOM 798 N N . ARG A 1 106 ? -9.293 -4.153 4.072 1.00 91.25 106 ARG A N 1
ATOM 799 C CA . ARG A 1 106 ? -9.284 -4.462 2.635 1.00 91.25 106 ARG A CA 1
ATOM 800 C C . ARG A 1 106 ? -8.111 -3.781 1.929 1.00 91.25 106 ARG A C 1
ATOM 802 O O . ARG A 1 106 ? -7.349 -4.465 1.257 1.00 91.25 106 ARG A O 1
ATOM 809 N N . ALA A 1 107 ? -7.916 -2.480 2.150 1.00 89.50 107 ALA A N 1
ATOM 810 C CA . ALA A 1 107 ? -6.797 -1.738 1.569 1.00 89.50 107 ALA A CA 1
ATOM 811 C C . ALA A 1 107 ? -5.438 -2.298 2.024 1.00 89.50 107 ALA A C 1
ATOM 813 O O . ALA A 1 107 ? -4.524 -2.456 1.222 1.00 89.50 107 ALA A O 1
ATOM 814 N N . TYR A 1 108 ? -5.320 -2.690 3.296 1.00 89.62 108 TYR A N 1
ATOM 815 C CA . TYR A 1 108 ? -4.106 -3.314 3.822 1.00 89.62 108 TYR A CA 1
ATOM 816 C C . TYR A 1 108 ? -3.815 -4.700 3.227 1.00 89.62 108 TYR A C 1
ATOM 818 O O . TYR A 1 108 ? -2.651 -5.032 3.005 1.00 89.62 108 TYR A O 1
ATOM 826 N N . LYS A 1 109 ? -4.848 -5.508 2.948 1.00 87.38 109 LYS A N 1
ATOM 827 C CA . LYS A 1 109 ? -4.702 -6.802 2.258 1.00 87.38 109 LYS A CA 1
ATOM 828 C C . LYS A 1 109 ? -4.327 -6.632 0.788 1.00 87.38 109 LYS A C 1
ATOM 830 O O . LYS A 1 109 ? -3.484 -7.378 0.298 1.00 87.38 109 LYS A O 1
ATOM 835 N N . ALA A 1 110 ? -4.895 -5.631 0.119 1.00 85.31 110 ALA A N 1
ATOM 836 C CA . ALA A 1 110 ? -4.594 -5.322 -1.277 1.00 85.31 110 ALA A CA 1
ATOM 837 C C . ALA A 1 110 ? -3.130 -4.887 -1.492 1.00 85.31 110 ALA A C 1
ATOM 839 O O . ALA A 1 110 ? -2.598 -5.036 -2.586 1.00 85.31 110 ALA A O 1
ATOM 840 N N . CYS A 1 111 ? -2.429 -4.428 -0.444 1.00 81.00 111 CYS A N 1
ATOM 841 C CA . CYS A 1 111 ? -0.980 -4.199 -0.499 1.00 81.00 111 CYS A CA 1
ATOM 842 C C . CYS A 1 111 ? -0.145 -5.487 -0.673 1.00 81.00 111 CYS A C 1
ATOM 844 O O . CYS A 1 111 ? 1.069 -5.401 -0.862 1.00 81.00 111 CYS A O 1
ATOM 846 N N . GLY A 1 112 ? -0.763 -6.668 -0.596 1.00 74.38 112 GLY A N 1
ATOM 847 C CA . GLY A 1 112 ? -0.108 -7.955 -0.791 1.00 74.38 112 GLY A CA 1
ATOM 848 C C . GLY A 1 112 ? 0.522 -8.544 0.480 1.00 74.38 112 GLY A C 1
ATOM 849 O O . GLY A 1 112 ? 0.425 -7.968 1.565 1.00 74.38 112 GLY A O 1
ATOM 850 N N . PRO A 1 113 ? 1.180 -9.714 0.359 1.00 63.34 113 PRO A N 1
ATOM 851 C CA . PRO A 1 113 ? 1.649 -10.518 1.496 1.00 63.34 113 PRO A CA 1
ATOM 852 C C . PRO A 1 113 ? 2.798 -9.865 2.279 1.00 63.34 113 PRO A C 1
ATOM 854 O O . PRO A 1 113 ? 3.023 -10.182 3.447 1.00 63.34 113 PRO A O 1
ATOM 857 N N . ALA A 1 114 ? 3.514 -8.922 1.662 1.00 57.94 114 ALA A N 1
ATOM 858 C CA . ALA A 1 114 ? 4.531 -8.112 2.318 1.00 57.94 114 ALA A CA 1
ATOM 859 C C . ALA A 1 114 ? 3.864 -6.933 3.047 1.00 57.94 114 ALA A C 1
ATOM 861 O O . ALA A 1 114 ? 3.979 -5.772 2.651 1.00 57.94 114 ALA A O 1
ATOM 862 N N . HIS A 1 115 ? 3.164 -7.255 4.134 1.00 62.84 115 HIS A N 1
ATOM 863 C CA . HIS A 1 115 ? 2.545 -6.329 5.082 1.00 62.84 115 HIS A CA 1
ATOM 864 C C . HIS A 1 115 ? 3.600 -5.487 5.827 1.00 62.84 115 HIS A C 1
ATOM 866 O O . HIS A 1 115 ? 3.892 -5.692 7.005 1.00 62.84 115 HIS A O 1
ATOM 872 N N . THR A 1 116 ? 4.218 -4.555 5.109 1.00 71.44 116 THR A N 1
ATOM 873 C CA . THR A 1 116 ? 5.431 -3.841 5.519 1.00 71.44 116 THR A CA 1
ATOM 874 C C . THR A 1 116 ? 5.127 -2.453 6.081 1.00 71.44 116 THR A C 1
ATOM 876 O O . THR A 1 116 ? 4.018 -1.923 5.977 1.00 71.44 116 THR A O 1
ATOM 879 N N . THR A 1 117 ? 6.158 -1.816 6.641 1.00 77.75 117 THR A N 1
ATOM 880 C CA . THR A 1 117 ? 6.157 -0.394 7.019 1.00 77.75 117 THR A CA 1
ATOM 881 C C . THR A 1 117 ? 5.680 0.511 5.875 1.00 77.75 117 THR A C 1
ATOM 883 O O . THR A 1 117 ? 5.017 1.517 6.122 1.00 77.75 117 THR A O 1
ATOM 886 N N . THR A 1 118 ? 5.949 0.130 4.622 1.00 80.56 118 THR A N 1
ATOM 887 C CA . THR A 1 118 ? 5.511 0.850 3.419 1.00 80.56 118 THR A CA 1
ATOM 888 C C . THR A 1 118 ? 3.988 0.876 3.288 1.00 80.56 118 THR A C 1
ATOM 890 O O . THR A 1 118 ? 3.420 1.943 3.064 1.00 80.56 118 THR A O 1
ATOM 893 N N . SER A 1 119 ? 3.308 -0.253 3.512 1.00 84.12 119 SER A N 1
ATOM 894 C CA . SER A 1 119 ? 1.840 -0.336 3.467 1.00 84.12 119 SER A CA 1
ATOM 895 C C . SER A 1 119 ? 1.196 0.548 4.538 1.00 84.12 119 SER A C 1
ATOM 897 O O . SER A 1 119 ? 0.232 1.262 4.278 1.00 84.12 119 SER A O 1
ATOM 899 N N . VAL A 1 120 ? 1.765 0.564 5.750 1.00 87.94 120 VAL A N 1
ATOM 900 C CA . VAL A 1 120 ? 1.279 1.429 6.840 1.00 87.94 120 VAL A CA 1
ATOM 901 C C . VAL A 1 120 ? 1.475 2.909 6.504 1.00 87.94 120 VAL A C 1
ATOM 903 O O . VAL A 1 120 ? 0.600 3.718 6.809 1.00 87.94 120 VAL A O 1
ATOM 906 N N . LYS A 1 121 ? 2.594 3.270 5.864 1.00 88.06 121 LYS A N 1
ATOM 907 C CA . LYS A 1 121 ? 2.868 4.646 5.434 1.00 88.06 121 LYS A CA 1
ATOM 908 C C . LYS A 1 121 ? 1.882 5.113 4.357 1.00 88.06 121 LYS A C 1
ATOM 910 O O . LYS A 1 121 ? 1.301 6.181 4.506 1.00 88.06 121 LYS A O 1
ATOM 915 N N . MET A 1 122 ? 1.623 4.287 3.346 1.00 87.31 122 MET A N 1
ATOM 916 C CA . MET A 1 122 ? 0.631 4.579 2.304 1.00 87.31 122 MET A CA 1
ATOM 917 C C . MET A 1 122 ? -0.767 4.804 2.900 1.00 87.31 122 MET A C 1
ATOM 919 O O . MET A 1 122 ? -1.437 5.781 2.583 1.00 87.31 122 MET A O 1
ATOM 923 N N . LEU A 1 123 ? -1.206 3.933 3.813 1.00 89.56 123 LEU A N 1
ATOM 924 C CA . LEU A 1 123 ? -2.514 4.076 4.462 1.00 89.56 123 LEU A CA 1
ATOM 925 C C . LEU A 1 123 ? -2.582 5.298 5.388 1.00 89.56 123 LEU A C 1
ATOM 927 O O . LEU A 1 123 ? -3.643 5.903 5.541 1.00 89.56 123 LEU A O 1
ATOM 931 N N . ALA A 1 124 ? -1.468 5.672 6.017 1.00 90.06 124 ALA A N 1
ATOM 932 C CA . ALA A 1 124 ? -1.359 6.897 6.805 1.00 90.06 124 ALA A CA 1
ATOM 933 C C . ALA A 1 124 ? -1.584 8.140 5.934 1.00 90.06 124 ALA A C 1
ATOM 935 O O . ALA A 1 124 ? -2.397 8.994 6.290 1.00 90.06 124 ALA A O 1
ATOM 936 N N . GLU A 1 125 ? -0.948 8.183 4.764 1.00 88.56 125 GLU A N 1
ATOM 937 C CA . GLU A 1 125 ? -1.146 9.236 3.764 1.00 88.56 125 GLU A CA 1
ATOM 938 C C . GLU A 1 125 ? -2.597 9.253 3.261 1.00 88.56 125 GLU A C 1
ATOM 940 O O . GLU A 1 125 ? -3.261 10.283 3.352 1.00 88.56 125 GLU A O 1
ATOM 945 N N . ALA A 1 126 ? -3.136 8.100 2.851 1.00 85.44 126 ALA A N 1
ATOM 946 C CA . ALA A 1 126 ? -4.500 7.992 2.331 1.00 85.44 126 ALA A CA 1
ATOM 947 C C . ALA A 1 126 ? -5.576 8.411 3.344 1.00 85.44 126 ALA A C 1
ATOM 949 O O . ALA A 1 126 ? -6.595 8.977 2.968 1.00 85.44 126 ALA A O 1
ATOM 950 N N . THR A 1 127 ? -5.362 8.145 4.633 1.00 86.75 127 THR A N 1
ATOM 951 C CA . THR A 1 127 ? -6.343 8.451 5.685 1.00 86.75 127 THR A CA 1
ATOM 952 C C . THR A 1 127 ? -6.102 9.786 6.387 1.00 86.75 127 THR A C 1
ATOM 954 O O . THR A 1 127 ? -6.859 10.117 7.308 1.00 86.75 127 THR A O 1
ATOM 957 N N . GLY A 1 128 ? -5.039 10.519 6.033 1.00 86.62 128 GLY A N 1
ATOM 958 C CA . GLY A 1 128 ? -4.614 11.742 6.723 1.00 86.62 128 GLY A CA 1
ATOM 959 C C . GLY A 1 128 ? -4.267 11.529 8.205 1.00 86.62 128 GLY A C 1
ATOM 960 O O . GLY A 1 128 ? -4.427 12.435 9.027 1.00 86.62 128 GLY A O 1
ATOM 961 N N . ARG A 1 129 ? -3.854 10.315 8.590 1.00 87.56 129 ARG A N 1
ATOM 962 C CA . ARG A 1 129 ? -3.556 9.921 9.980 1.00 87.56 129 ARG A CA 1
ATOM 963 C C . ARG A 1 129 ? -2.094 9.521 10.110 1.00 87.56 129 ARG A C 1
ATOM 965 O O . ARG A 1 129 ? -1.452 9.142 9.147 1.00 87.56 129 ARG A O 1
ATOM 972 N N . ASN A 1 1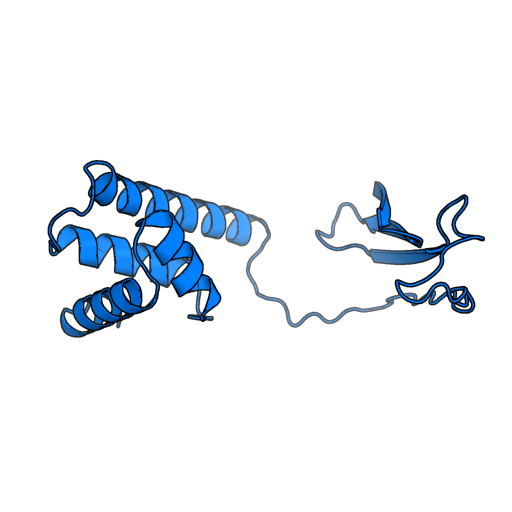30 ? -1.548 9.558 11.324 1.00 90.62 130 ASN A N 1
ATOM 973 C CA . ASN A 1 130 ? -0.187 9.064 11.542 1.00 90.62 130 ASN A CA 1
ATOM 974 C C . ASN A 1 130 ? -0.133 7.522 11.513 1.00 90.62 130 ASN A C 1
ATOM 976 O O . ASN A 1 130 ? -1.106 6.841 11.851 1.00 90.62 130 ASN A O 1
ATOM 980 N N . GLY A 1 131 ? 1.037 6.968 11.178 1.00 89.31 131 GLY A N 1
ATOM 981 C CA . GLY A 1 131 ? 1.234 5.517 11.067 1.00 89.31 131 GLY A CA 1
ATOM 982 C C . GLY A 1 131 ? 0.925 4.737 12.351 1.00 89.31 131 GLY A C 1
ATOM 983 O O . GLY A 1 131 ? 0.381 3.638 12.288 1.00 89.31 131 GLY A O 1
ATOM 984 N N . LYS A 1 132 ? 1.172 5.323 13.533 1.00 91.81 132 LYS A N 1
ATOM 985 C CA . LYS A 1 132 ? 0.822 4.709 14.829 1.00 91.81 132 LYS A CA 1
ATOM 986 C C . LYS A 1 132 ? -0.693 4.528 14.982 1.00 91.81 132 LYS A C 1
ATOM 988 O O . LYS A 1 132 ? -1.153 3.487 15.440 1.00 91.81 132 LYS A O 1
ATOM 993 N N . THR A 1 133 ? -1.471 5.522 14.568 1.00 91.00 133 THR A N 1
ATOM 994 C CA . THR A 1 133 ? -2.939 5.484 14.592 1.00 91.00 133 THR A CA 1
ATOM 995 C 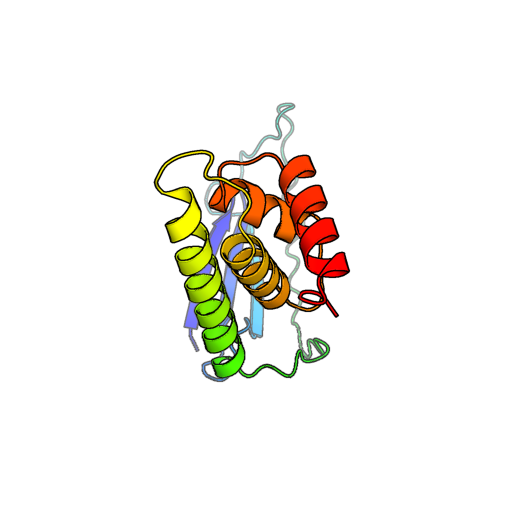C . THR A 1 133 ? -3.460 4.436 13.618 1.00 91.00 133 THR A C 1
ATOM 997 O O . THR A 1 133 ? -4.314 3.632 13.983 1.00 91.00 133 THR A O 1
ATOM 1000 N N . VAL A 1 134 ? -2.895 4.385 12.410 1.00 91.31 134 VAL A N 1
ATOM 1001 C CA . VAL A 1 134 ? -3.233 3.361 11.416 1.00 91.31 134 VAL A CA 1
ATOM 1002 C C . VAL A 1 134 ? -2.941 1.956 11.945 1.00 91.31 134 VAL A C 1
ATOM 1004 O O . VAL A 1 134 ? -3.818 1.102 11.875 1.00 91.31 134 VAL A O 1
ATOM 1007 N N . MET A 1 135 ? -1.779 1.715 12.564 1.00 92.00 135 MET A N 1
ATOM 1008 C CA . MET A 1 135 ? -1.489 0.424 13.208 1.00 92.00 135 MET A CA 1
ATOM 1009 C C . MET A 1 135 ? -2.491 0.064 14.308 1.00 92.00 135 MET A C 1
ATOM 1011 O O . MET A 1 135 ? -2.917 -1.089 14.399 1.00 92.00 135 MET A O 1
ATOM 1015 N N . ASN A 1 136 ? -2.887 1.027 15.143 1.00 93.25 136 ASN A N 1
ATOM 1016 C CA . ASN A 1 136 ? -3.887 0.785 16.181 1.00 93.25 136 ASN A CA 1
ATOM 1017 C C . ASN A 1 136 ? -5.238 0.388 15.568 1.00 93.25 136 ASN A C 1
ATOM 1019 O O . ASN A 1 136 ? -5.895 -0.534 16.054 1.00 93.25 136 ASN A O 1
ATOM 1023 N N . HIS A 1 137 ? -5.639 1.037 14.473 1.00 92.94 137 HIS A N 1
ATOM 1024 C CA . HIS A 1 137 ? -6.862 0.700 13.746 1.00 92.94 137 HIS A CA 1
ATOM 1025 C C . HIS A 1 137 ? -6.767 -0.676 13.076 1.00 92.94 137 HIS A C 1
ATOM 1027 O O . HIS A 1 137 ? -7.702 -1.460 13.193 1.00 92.94 137 HIS A O 1
ATOM 1033 N N . LEU A 1 138 ? -5.631 -1.019 12.464 1.00 92.75 138 LEU A N 1
ATOM 1034 C CA . LEU A 1 138 ? -5.385 -2.355 11.908 1.00 92.75 138 LEU A CA 1
ATOM 1035 C C . LEU A 1 138 ? -5.421 -3.434 12.997 1.00 92.75 138 LEU A C 1
ATOM 1037 O O . LEU A 1 138 ? -6.011 -4.493 12.807 1.00 92.75 138 LEU A O 1
ATOM 1041 N N . THR A 1 139 ? -4.877 -3.149 14.181 1.00 93.06 139 THR A N 1
ATOM 1042 C CA . THR A 1 139 ? -4.966 -4.052 15.338 1.00 93.06 139 THR A CA 1
ATOM 1043 C C . THR A 1 139 ? -6.418 -4.250 15.774 1.00 93.06 139 THR A C 1
ATOM 1045 O O . THR A 1 139 ? -6.826 -5.369 16.081 1.00 93.06 139 THR A O 1
ATOM 1048 N N . LYS A 1 140 ? -7.227 -3.183 15.769 1.00 93.44 140 LYS A N 1
ATOM 1049 C CA . LYS A 1 140 ? -8.664 -3.270 16.060 1.00 93.44 140 LYS A CA 1
ATOM 1050 C C . LYS A 1 140 ? -9.408 -4.072 14.986 1.00 93.44 140 LYS A C 1
ATOM 1052 O O . LYS A 1 140 ? -10.183 -4.953 15.334 1.00 93.44 140 LYS A O 1
ATOM 1057 N N . ALA A 1 141 ? -9.119 -3.837 13.707 1.00 92.81 141 ALA A N 1
ATOM 1058 C CA . ALA A 1 141 ? -9.664 -4.607 12.589 1.00 92.81 141 ALA A CA 1
ATOM 1059 C C . ALA A 1 141 ? -9.298 -6.101 12.666 1.00 92.81 141 ALA A C 1
ATOM 1061 O O . ALA A 1 141 ? -10.139 -6.951 12.388 1.00 92.81 141 ALA A O 1
ATOM 1062 N N . ARG A 1 142 ? -8.079 -6.433 13.110 1.00 93.25 142 ARG A N 1
ATOM 1063 C CA . ARG A 1 142 ? -7.651 -7.816 13.371 1.00 93.25 142 ARG A CA 1
ATOM 1064 C C . ARG A 1 142 ? -8.466 -8.470 14.484 1.00 93.25 142 ARG A C 1
ATOM 1066 O O . ARG A 1 142 ? -8.939 -9.583 14.303 1.00 93.25 142 ARG A O 1
ATOM 1073 N N . LYS A 1 143 ? -8.687 -7.774 15.604 1.00 93.56 143 LYS A N 1
ATOM 1074 C CA . LYS A 1 143 ? -9.527 -8.281 16.709 1.00 93.56 143 LYS A CA 1
ATOM 1075 C C . LYS A 1 143 ? -10.977 -8.544 16.289 1.00 93.56 143 LYS A C 1
ATOM 1077 O O . LYS A 1 143 ? -11.613 -9.418 16.859 1.00 93.56 143 LYS A O 1
ATOM 1082 N N . LEU A 1 144 ? -11.474 -7.801 15.301 1.00 92.19 144 LEU A N 1
ATOM 1083 C CA . LEU A 1 144 ? -12.803 -7.984 14.709 1.00 92.19 144 LEU A CA 1
ATOM 1084 C C . LEU A 1 144 ? -12.836 -9.051 13.596 1.00 92.19 144 LEU A C 1
ATOM 1086 O O . LEU A 1 144 ? -13.882 -9.265 12.997 1.00 92.19 144 LEU A O 1
ATOM 1090 N N . GLY A 1 145 ? -11.711 -9.708 13.290 1.00 92.88 145 GLY A N 1
ATOM 1091 C CA . GLY A 1 145 ? -11.638 -10.774 12.284 1.00 92.88 145 GLY A CA 1
ATOM 1092 C C . GLY A 1 145 ? -11.490 -10.301 10.834 1.00 92.88 145 GLY A C 1
ATOM 1093 O O . GLY A 1 145 ? -11.493 -11.120 9.920 1.00 92.88 145 GLY A O 1
ATOM 1094 N N . TYR A 1 146 ? -11.314 -9.000 10.580 1.00 90.88 146 TYR A N 1
ATOM 1095 C CA . TYR A 1 146 ? -11.148 -8.490 9.211 1.00 90.88 146 TYR A CA 1
ATOM 1096 C C . TYR A 1 146 ? -9.760 -8.779 8.626 1.00 90.88 146 TYR A C 1
ATOM 1098 O O . TYR A 1 146 ? -9.610 -8.887 7.409 1.00 90.88 146 TYR A O 1
ATOM 1106 N N . LEU A 1 147 ? -8.750 -8.937 9.483 1.00 83.81 147 LEU A N 1
ATOM 1107 C CA . LEU A 1 147 ? -7.395 -9.366 9.131 1.00 83.81 147 LEU A CA 1
ATOM 1108 C C . LEU A 1 147 ? -7.155 -10.745 9.759 1.00 83.81 147 LEU A C 1
ATOM 1110 O O . LEU A 1 147 ? -6.644 -10.818 10.875 1.00 83.81 147 LEU A O 1
ATOM 1114 N N . GLY A 1 148 ? -7.619 -11.791 9.072 1.00 70.00 148 GLY A N 1
ATOM 1115 C CA . GLY A 1 148 ? -7.277 -13.189 9.355 1.00 70.00 148 GLY A CA 1
ATOM 1116 C C . GLY A 1 148 ? -5.914 -13.551 8.794 1.00 70.00 148 GLY A C 1
ATOM 1117 O O . GLY A 1 148 ? -5.551 -12.942 7.760 1.00 70.00 148 GLY A O 1
#

Sequence (148 aa):
MIEEVQVIGGWAIRCVWSDESHLPVEIHVTPAEGAENLTNARGQRVHQQGISSTVLREVKLARPQSSGRAVGDAIRELNEAVEALQAFTAGGRGSITEDYLRALARAYKACGPAHTTTSVKMLAEATGRNGKTVMNHLTKARKLGYLG

Secondary structure (DSSP, 8-state):
-EEEEEEETTEEEEEEE-TT-SSEEEEEEEEPTTGGG-B-TTS-B-----------S----------HHHHHHHHHHHHHHHHHHHHTTTTSS----HHHHHHHHHHHHHT-S---HHHHHHHHHHHTS-HHHHHHHHHHHHHTTS--

Organism: NCBI:txid2219663

Radius of gyration: 22.24 Å; chains: 1; bounding box: 53×35×46 Å

Foldseek 3Di:
DDWDWDDDQQWIWIFDDDPPDPGGQFIWIAGDVVSQCDADPVRHRDDRPDRPGDNCPDDPPVDPPQDVVNVVVLVVQLVVLLVLLLVQQVVDPHDLDLSNLLSLLSNQCSVDPCSDPVSLVVSCVSNVHDSVVSVVSPVVSVVVVSND